Protein AF-A0A0E2BBU1-F1 (afdb_monomer_lite)

Structure (mmCIF, N/CA/C/O backbone):
data_AF-A0A0E2BBU1-F1
#
_entry.id   AF-A0A0E2BBU1-F1
#
loop_
_atom_site.group_PDB
_atom_site.id
_atom_site.type_symbol
_atom_site.label_atom_id
_atom_site.label_alt_id
_atom_site.label_comp_id
_atom_site.label_asym_id
_atom_site.label_entity_id
_atom_site.label_seq_id
_atom_site.pdbx_PDB_ins_code
_atom_site.Cartn_x
_atom_site.Cartn_y
_atom_site.Cartn_z
_atom_site.occupancy
_atom_site.B_iso_or_equiv
_atom_site.auth_seq_id
_atom_site.auth_comp_id
_atom_site.auth_asym_id
_atom_site.auth_atom_id
_atom_site.pdbx_PDB_model_num
ATOM 1 N N . MET A 1 1 ? -19.011 -12.569 26.880 1.00 62.16 1 MET A N 1
ATOM 2 C CA . MET A 1 1 ? -18.993 -12.299 25.418 1.00 62.16 1 MET A CA 1
ATOM 3 C C . MET A 1 1 ? -19.139 -10.822 25.036 1.00 62.16 1 MET A C 1
ATOM 5 O O . MET A 1 1 ? -18.422 -10.393 24.141 1.00 62.16 1 MET A O 1
ATOM 9 N N . ASN A 1 2 ? -20.000 -10.023 25.680 1.00 80.44 2 ASN A N 1
ATOM 10 C CA . ASN A 1 2 ? -20.219 -8.618 25.273 1.00 80.44 2 ASN A CA 1
ATOM 11 C C . ASN A 1 2 ? -19.007 -7.694 25.471 1.00 80.44 2 ASN A C 1
ATOM 13 O O . ASN A 1 2 ? -18.760 -6.833 24.634 1.00 80.44 2 ASN A O 1
ATOM 17 N N . PHE A 1 3 ? -18.219 -7.900 26.528 1.00 85.81 3 PHE A N 1
ATOM 18 C CA . PHE A 1 3 ? -17.031 -7.085 26.804 1.00 85.81 3 PHE A CA 1
ATOM 19 C C . PHE A 1 3 ? -15.941 -7.233 25.728 1.00 85.81 3 PHE A C 1
ATOM 21 O O . PHE A 1 3 ? -15.393 -6.241 25.261 1.00 85.81 3 PHE A O 1
ATOM 28 N N . ILE A 1 4 ? -15.708 -8.463 25.257 1.00 88.19 4 ILE A N 1
ATOM 29 C CA . ILE A 1 4 ? -14.735 -8.766 24.194 1.00 88.19 4 ILE A CA 1
ATOM 30 C C . ILE A 1 4 ? -15.121 -8.057 22.891 1.00 88.19 4 ILE A C 1
ATOM 32 O O . ILE A 1 4 ? -14.288 -7.403 22.275 1.00 88.19 4 ILE A O 1
ATOM 36 N N . LYS A 1 5 ? -16.404 -8.113 22.505 1.00 82.69 5 LYS A N 1
ATOM 37 C CA . LYS A 1 5 ? -16.907 -7.384 21.329 1.00 82.69 5 LYS A CA 1
ATOM 38 C C . LYS A 1 5 ? -16.695 -5.874 21.470 1.00 82.69 5 LYS A C 1
ATOM 40 O O . LYS A 1 5 ? -16.309 -5.220 20.509 1.00 82.69 5 LYS A O 1
ATOM 45 N N . ARG A 1 6 ? -16.895 -5.330 22.674 1.00 88.62 6 ARG A N 1
ATOM 46 C CA . ARG A 1 6 ? -16.718 -3.901 22.971 1.00 88.62 6 ARG A CA 1
ATOM 47 C C . ARG A 1 6 ? -15.265 -3.431 22.872 1.00 88.62 6 ARG A C 1
ATOM 49 O O . ARG A 1 6 ? -15.051 -2.270 22.559 1.00 88.62 6 ARG A O 1
ATOM 56 N N . LEU A 1 7 ? -14.298 -4.317 23.117 1.00 93.38 7 LEU A N 1
ATOM 57 C CA . LEU A 1 7 ? -12.866 -4.046 22.944 1.00 93.38 7 LEU A CA 1
ATOM 58 C C . LEU A 1 7 ? -12.372 -4.294 21.514 1.00 93.38 7 LEU A C 1
ATOM 60 O O . LEU A 1 7 ? -11.477 -3.595 21.050 1.00 93.38 7 LEU A O 1
ATOM 64 N N . LEU A 1 8 ? -12.969 -5.248 20.798 1.00 95.25 8 LEU A N 1
ATOM 65 C CA . LEU A 1 8 ? -12.579 -5.576 19.426 1.00 95.25 8 LEU A CA 1
ATOM 66 C C . LEU A 1 8 ? -12.787 -4.412 18.457 1.00 95.25 8 LEU A C 1
ATOM 68 O O . LEU A 1 8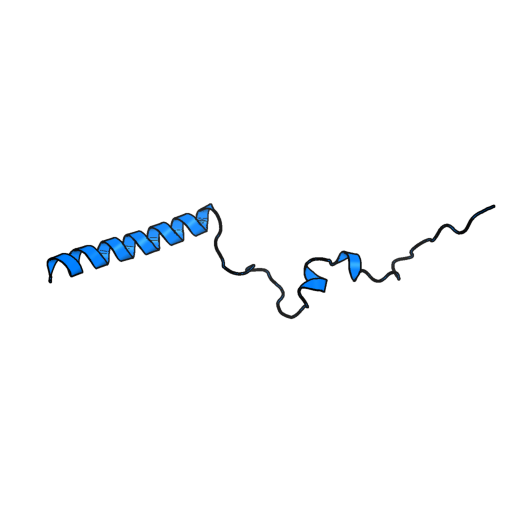 ? -11.904 -4.139 17.654 1.00 95.25 8 LEU A O 1
ATOM 72 N N . TYR A 1 9 ? -13.917 -3.707 18.540 1.00 92.62 9 TYR A N 1
ATOM 73 C CA . TYR A 1 9 ? -14.194 -2.577 17.648 1.00 92.62 9 TYR A CA 1
ATOM 74 C C . TYR A 1 9 ? -13.179 -1.426 17.764 1.00 92.62 9 TYR A C 1
ATOM 76 O O . TYR A 1 9 ? -12.617 -1.048 16.738 1.00 92.62 9 TYR A O 1
ATOM 84 N N . PRO A 1 10 ? -12.882 -0.873 18.956 1.00 95.31 10 PRO A N 1
ATOM 85 C CA . PRO A 1 10 ? -11.874 0.175 19.072 1.00 95.31 10 PRO A CA 1
ATOM 86 C C . PRO A 1 10 ? -10.472 -0.332 18.718 1.00 95.31 10 PRO A C 1
ATOM 88 O O . PRO A 1 10 ? -9.731 0.392 18.064 1.00 95.31 10 PRO A O 1
ATOM 91 N N . ALA A 1 11 ? -10.120 -1.574 19.070 1.00 96.94 11 ALA A N 1
ATOM 92 C CA . ALA A 1 11 ? -8.837 -2.158 18.674 1.00 96.94 11 ALA A CA 1
ATOM 93 C C . ALA A 1 11 ? -8.704 -2.281 17.147 1.00 96.94 11 ALA A C 1
ATOM 95 O O . ALA A 1 11 ? -7.657 -1.966 16.592 1.00 96.94 11 ALA A O 1
ATOM 96 N N . TYR A 1 12 ? -9.774 -2.684 16.460 1.00 96.06 12 TYR A N 1
ATOM 97 C CA . TY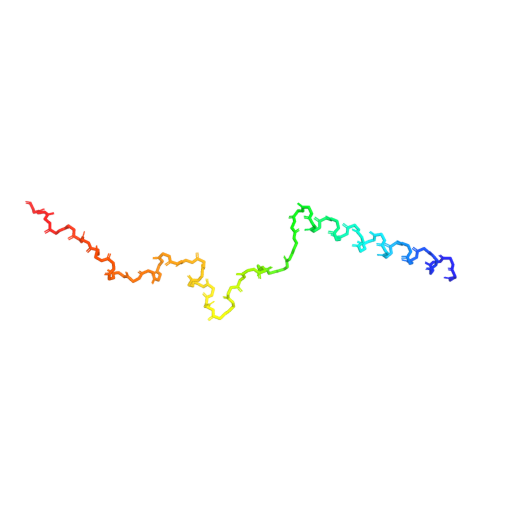R A 1 12 ? -9.819 -2.768 15.002 1.00 96.06 12 TYR A CA 1
ATOM 98 C C . TYR A 1 12 ? -9.657 -1.395 14.342 1.00 96.06 12 TYR A C 1
ATOM 100 O O . TYR A 1 12 ? -8.833 -1.238 13.444 1.00 96.06 12 TYR A O 1
ATOM 108 N N . VAL A 1 13 ? -10.387 -0.384 14.825 1.00 96.69 13 VAL A N 1
ATOM 109 C CA . VAL A 1 13 ? -10.285 0.992 14.311 1.00 96.69 13 VAL A CA 1
ATOM 110 C C . VAL A 1 13 ? -8.884 1.560 14.537 1.00 96.69 13 VAL A C 1
ATOM 112 O O . VAL A 1 13 ? -8.302 2.119 13.611 1.00 96.69 13 VAL A O 1
ATOM 115 N N . LEU A 1 14 ? -8.315 1.376 15.733 1.00 98.00 14 LEU A N 1
ATOM 116 C CA . LEU A 1 14 ? -6.941 1.785 16.033 1.00 98.00 14 LEU A CA 1
ATOM 117 C C . LEU A 1 14 ? -5.924 1.050 15.156 1.00 98.00 14 LEU A C 1
ATOM 119 O O . LEU A 1 14 ? -4.972 1.667 14.689 1.00 98.00 14 LEU A O 1
ATOM 123 N N . GLY A 1 15 ? -6.143 -0.239 14.891 1.00 97.56 15 GLY A N 1
ATOM 124 C CA . GLY A 1 15 ? -5.309 -1.029 13.988 1.00 97.56 15 GLY A CA 1
ATOM 125 C C . GLY A 1 15 ? -5.310 -0.475 12.563 1.00 97.56 15 GLY A C 1
ATOM 126 O O . GLY A 1 15 ? -4.243 -0.255 11.994 1.00 97.56 15 GLY A O 1
ATOM 127 N N . ILE A 1 16 ? -6.489 -0.179 12.009 1.00 97.12 16 ILE A N 1
ATOM 128 C CA . ILE A 1 16 ? -6.615 0.416 10.669 1.00 97.12 16 ILE A CA 1
ATOM 129 C C . ILE A 1 16 ? -5.986 1.808 10.621 1.00 97.12 16 ILE A C 1
ATOM 131 O O . ILE A 1 16 ? -5.198 2.090 9.721 1.00 97.12 16 ILE A O 1
ATOM 135 N N . ALA A 1 17 ? -6.313 2.676 11.580 1.00 97.69 17 ALA A N 1
ATOM 136 C CA . ALA A 1 17 ? -5.796 4.039 11.620 1.00 97.69 17 ALA A CA 1
ATOM 137 C C . ALA A 1 17 ? -4.269 4.059 11.772 1.00 97.69 17 ALA A C 1
ATOM 139 O O . ALA A 1 17 ? -3.588 4.811 11.075 1.00 97.69 17 ALA A O 1
ATOM 140 N N . GLY A 1 18 ? -3.722 3.204 12.639 1.00 96.88 18 GLY A N 1
ATOM 141 C CA . GLY A 1 18 ? -2.282 3.045 12.819 1.00 96.88 18 GLY A CA 1
ATOM 142 C C . GLY A 1 18 ? -1.592 2.536 11.555 1.00 96.88 18 GLY A C 1
ATOM 143 O O . GLY A 1 18 ? -0.584 3.107 11.147 1.00 96.88 18 GLY A O 1
ATOM 144 N N . TYR A 1 19 ? -2.166 1.527 10.893 1.00 95.06 19 TYR A N 1
ATOM 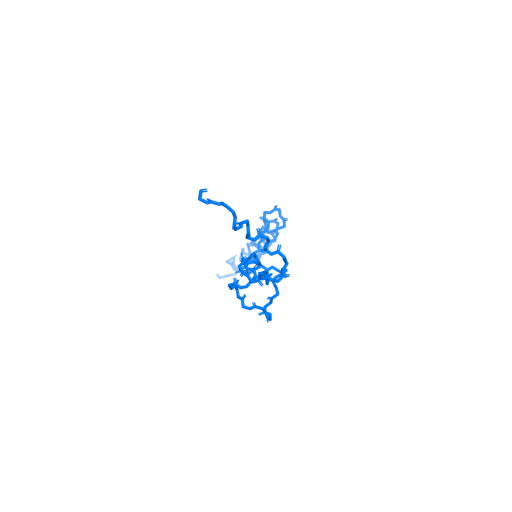145 C CA . TYR A 1 19 ? -1.638 1.015 9.629 1.00 95.06 19 TYR A CA 1
ATOM 146 C C . TYR A 1 19 ? -1.628 2.092 8.538 1.00 95.06 19 TYR A C 1
ATOM 148 O O . TYR A 1 19 ? -0.585 2.339 7.940 1.00 95.06 19 TYR A O 1
ATOM 156 N N . LEU A 1 20 ? -2.746 2.796 8.335 1.00 94.56 20 LEU A N 1
ATOM 157 C CA . LEU A 1 20 ? -2.840 3.892 7.365 1.00 94.56 20 LEU A CA 1
ATOM 158 C C . LEU A 1 20 ? -1.822 4.996 7.651 1.00 94.56 20 LEU A C 1
ATOM 160 O O . LEU A 1 20 ? -1.124 5.435 6.739 1.00 94.56 20 LEU A O 1
ATOM 164 N N . THR A 1 21 ? -1.694 5.396 8.917 1.00 96.38 21 THR A N 1
ATOM 165 C CA . THR A 1 21 ? -0.716 6.403 9.346 1.00 96.38 21 THR A CA 1
ATOM 166 C C . THR A 1 21 ? 0.701 5.945 9.009 1.00 96.38 21 THR A C 1
ATOM 168 O O . THR A 1 21 ? 1.443 6.673 8.360 1.00 96.38 21 THR A O 1
ATOM 171 N N . TYR A 1 22 ? 1.061 4.710 9.362 1.00 95.44 22 TYR A N 1
ATOM 172 C CA . TYR A 1 22 ? 2.368 4.139 9.046 1.00 95.44 22 TYR A CA 1
ATOM 173 C C . TYR A 1 22 ? 2.643 4.128 7.535 1.00 95.44 22 TYR A C 1
ATOM 175 O O . TYR A 1 22 ? 3.676 4.632 7.100 1.00 95.44 22 TYR A O 1
ATOM 183 N N . THR A 1 23 ? 1.699 3.635 6.728 1.00 93.00 23 THR A N 1
ATOM 184 C CA . THR A 1 23 ? 1.853 3.594 5.264 1.00 93.00 23 THR A CA 1
ATOM 185 C C . THR A 1 23 ? 1.926 4.980 4.626 1.00 93.00 23 THR A C 1
ATOM 187 O O . THR A 1 23 ? 2.565 5.138 3.592 1.00 93.00 23 THR A O 1
ATOM 190 N N . ASN A 1 24 ? 1.312 5.995 5.241 1.00 91.69 24 ASN A N 1
ATOM 191 C CA . ASN A 1 24 ? 1.385 7.373 4.766 1.00 91.69 24 ASN A CA 1
ATOM 192 C C . ASN A 1 24 ? 2.784 7.976 4.974 1.00 91.69 24 ASN A C 1
ATOM 194 O O . ASN A 1 24 ? 3.291 8.651 4.085 1.00 91.69 24 ASN A O 1
ATOM 198 N N . PHE A 1 25 ? 3.420 7.698 6.118 1.00 93.19 25 PHE A N 1
ATOM 199 C CA . PHE A 1 25 ? 4.743 8.241 6.444 1.00 93.19 25 PHE A CA 1
ATOM 200 C C . PHE A 1 25 ? 5.905 7.460 5.828 1.00 93.19 25 PHE A C 1
ATOM 202 O O . PHE A 1 25 ? 6.897 8.061 5.425 1.00 93.19 25 PHE A O 1
ATOM 209 N N . TYR A 1 26 ? 5.806 6.134 5.778 1.00 90.81 26 TYR A N 1
ATOM 210 C CA . TYR A 1 26 ? 6.918 5.262 5.382 1.00 90.81 26 TYR A CA 1
ATOM 211 C C . TYR A 1 26 ? 6.724 4.616 4.009 1.00 90.81 26 TYR A C 1
ATOM 213 O O . TYR A 1 26 ? 7.591 3.875 3.549 1.00 90.81 26 TYR A O 1
ATOM 221 N N . GLY A 1 27 ? 5.603 4.903 3.346 1.00 83.00 27 GLY A N 1
ATOM 222 C CA . GLY A 1 27 ? 5.167 4.157 2.176 1.00 83.00 27 GLY A CA 1
ATOM 223 C C . GLY A 1 27 ? 4.589 2.793 2.558 1.00 83.00 27 GLY A C 1
ATOM 224 O O . GLY A 1 27 ? 4.748 2.284 3.670 1.00 83.00 27 GLY A O 1
ATOM 225 N N . GLY A 1 28 ? 3.867 2.192 1.622 1.00 79.50 28 GLY A N 1
ATOM 226 C CA . GLY A 1 28 ? 3.262 0.882 1.800 1.00 79.50 28 GLY A CA 1
ATOM 227 C C . GLY A 1 28 ? 2.670 0.381 0.493 1.00 79.50 28 GLY A C 1
ATOM 228 O O . GLY A 1 28 ? 2.109 1.153 -0.277 1.00 79.50 28 GLY A O 1
ATOM 229 N N . GLY A 1 29 ? 2.809 -0.915 0.245 1.00 76.88 29 GLY A N 1
ATOM 230 C CA . GLY A 1 29 ? 2.339 -1.559 -0.975 1.00 76.88 29 GLY A CA 1
ATOM 231 C C . GLY A 1 29 ? 3.045 -2.894 -1.162 1.00 76.88 29 GLY A C 1
ATOM 232 O O . GLY A 1 29 ? 4.227 -3.024 -0.862 1.00 76.88 29 GLY A O 1
ATOM 233 N N . SER A 1 30 ? 2.318 -3.911 -1.618 1.00 75.00 30 SER A N 1
ATOM 234 C CA . SER A 1 30 ? 2.914 -5.191 -2.029 1.00 75.00 30 SER A CA 1
ATOM 235 C C . SER A 1 30 ? 3.459 -5.153 -3.461 1.00 75.00 30 SER A C 1
ATOM 237 O O . SER A 1 30 ? 4.111 -6.102 -3.893 1.00 75.00 30 SER A O 1
ATOM 239 N N . LYS A 1 31 ? 3.168 -4.072 -4.191 1.00 75.56 31 LYS A N 1
ATOM 240 C CA . LYS A 1 31 ? 3.566 -3.801 -5.570 1.00 75.56 31 LYS A CA 1
ATOM 241 C C . LYS A 1 31 ? 3.872 -2.316 -5.741 1.00 75.56 31 LYS A C 1
ATOM 243 O O . LYS A 1 31 ? 3.350 -1.490 -4.988 1.00 75.56 31 LYS A O 1
ATOM 248 N N . ASP A 1 32 ? 4.666 -2.008 -6.757 1.00 77.94 32 ASP A N 1
ATOM 249 C CA . ASP A 1 32 ? 4.966 -0.642 -7.162 1.00 77.94 32 ASP A CA 1
ATOM 250 C C . ASP A 1 32 ? 3.715 -0.005 -7.784 1.00 77.94 32 ASP A C 1
ATOM 252 O O . ASP A 1 32 ? 3.130 -0.530 -8.731 1.00 77.94 32 ASP A O 1
ATOM 256 N N . VAL A 1 33 ? 3.272 1.123 -7.226 1.00 75.25 33 VAL A N 1
ATOM 257 C CA . VAL A 1 33 ? 2.008 1.775 -7.624 1.00 75.25 33 VAL A CA 1
ATOM 258 C C . VAL A 1 33 ? 2.101 2.382 -9.030 1.00 75.25 33 VAL A C 1
ATOM 260 O O . VAL A 1 33 ? 1.110 2.421 -9.754 1.00 75.25 33 VAL A O 1
ATOM 263 N N . ASP A 1 34 ? 3.307 2.783 -9.436 1.00 75.62 34 ASP A N 1
ATOM 264 C CA . ASP A 1 34 ? 3.604 3.382 -10.744 1.00 75.62 34 ASP A CA 1
ATOM 265 C C . ASP A 1 34 ? 4.151 2.353 -11.757 1.00 75.62 34 ASP A C 1
ATOM 267 O O . ASP A 1 34 ? 4.748 2.701 -12.781 1.00 75.62 34 ASP A O 1
ATOM 271 N N . GLU A 1 35 ? 3.985 1.059 -11.475 1.00 79.81 35 GLU A N 1
ATOM 272 C CA . GLU A 1 35 ? 4.451 -0.017 -12.342 1.00 79.81 35 GLU A CA 1
ATOM 273 C C . GLU A 1 35 ? 3.646 -0.101 -13.644 1.00 79.81 35 GLU A C 1
ATOM 275 O O . GLU A 1 35 ? 2.437 -0.327 -13.655 1.00 79.81 35 GLU A O 1
ATOM 280 N N . VAL A 1 36 ? 4.340 -0.025 -14.783 1.00 81.75 36 VAL A N 1
ATOM 281 C CA . VAL A 1 36 ? 3.751 -0.362 -16.085 1.00 81.75 36 VAL A CA 1
ATOM 282 C C . VAL A 1 36 ? 3.717 -1.887 -16.235 1.00 81.75 36 VAL A C 1
ATOM 284 O O . VAL A 1 36 ? 4.711 -2.505 -16.628 1.00 81.75 36 VAL A O 1
ATOM 287 N N . GLU A 1 37 ? 2.569 -2.500 -15.927 1.00 83.50 37 GLU A N 1
ATOM 288 C CA . GLU A 1 37 ? 2.389 -3.965 -15.963 1.00 83.50 37 GLU A CA 1
ATOM 289 C C . GLU A 1 37 ? 2.430 -4.553 -17.389 1.00 83.50 37 GLU A C 1
ATOM 291 O O . GLU A 1 37 ? 2.801 -5.710 -17.575 1.00 83.50 37 GLU A O 1
ATOM 296 N N . ASN A 1 38 ? 2.129 -3.751 -18.417 1.00 86.50 38 ASN A N 1
ATOM 297 C CA . ASN A 1 38 ? 2.124 -4.192 -19.822 1.00 86.50 38 ASN A CA 1
ATOM 298 C C . ASN A 1 38 ? 3.528 -4.380 -20.430 1.00 86.50 38 ASN A C 1
ATOM 300 O O . ASN A 1 38 ? 3.652 -4.708 -21.610 1.00 86.50 38 ASN A O 1
ATOM 304 N N . VAL A 1 39 ? 4.589 -4.158 -19.651 1.00 81.31 39 VAL A N 1
ATOM 305 C CA . VAL A 1 39 ? 5.980 -4.329 -20.078 1.00 81.31 39 VAL A CA 1
ATOM 306 C C . VAL A 1 39 ? 6.636 -5.407 -19.210 1.00 81.31 39 VAL A C 1
ATOM 308 O O . VAL A 1 39 ? 6.559 -5.320 -17.979 1.00 81.31 39 VAL A O 1
ATOM 311 N N . PRO A 1 40 ? 7.317 -6.407 -19.810 1.00 84.50 40 PRO A N 1
ATOM 312 C CA . PRO A 1 40 ? 8.029 -7.427 -19.051 1.00 84.50 40 PRO A CA 1
ATOM 313 C C . PRO A 1 40 ? 8.967 -6.809 -18.013 1.00 84.50 40 PRO A C 1
ATOM 315 O O . PRO A 1 40 ? 9.713 -5.876 -18.317 1.00 84.50 40 PRO A O 1
ATOM 318 N N . LYS A 1 41 ? 8.966 -7.366 -16.796 1.00 81.12 41 LYS A N 1
ATOM 319 C CA . LYS A 1 41 ? 9.774 -6.876 -15.666 1.00 81.12 41 LYS A CA 1
ATOM 320 C C . LYS A 1 41 ? 11.248 -6.678 -16.036 1.00 81.12 41 LYS A C 1
ATOM 322 O O . LYS A 1 41 ? 11.836 -5.656 -15.699 1.00 81.12 41 LYS A O 1
ATOM 327 N N . THR A 1 42 ? 11.805 -7.606 -16.816 1.00 80.56 42 THR A N 1
ATOM 328 C CA . THR A 1 42 ? 13.197 -7.555 -17.289 1.00 80.56 42 THR A CA 1
ATOM 329 C C . THR A 1 42 ? 13.505 -6.313 -18.124 1.00 80.56 42 THR A C 1
ATOM 331 O O . THR A 1 42 ? 14.617 -5.803 -18.056 1.00 80.56 42 THR A O 1
ATOM 334 N N . VAL A 1 43 ? 12.534 -5.809 -18.892 1.00 77.12 43 VAL A N 1
ATOM 335 C CA . VAL A 1 43 ? 12.669 -4.594 -19.710 1.00 77.12 43 VAL A CA 1
ATOM 336 C C . VAL A 1 43 ? 12.571 -3.340 -18.848 1.00 77.12 43 VAL A C 1
ATOM 338 O O . VAL A 1 43 ? 13.358 -2.412 -19.021 1.00 77.12 43 VAL A O 1
ATOM 341 N N . ARG A 1 44 ? 11.633 -3.321 -17.898 1.00 78.50 44 ARG A N 1
ATOM 342 C CA . ARG A 1 44 ? 11.368 -2.174 -17.021 1.00 78.50 44 ARG A CA 1
ATOM 343 C C . ARG A 1 44 ? 12.480 -1.915 -16.008 1.00 78.50 44 ARG A C 1
ATOM 345 O O . ARG A 1 44 ? 12.852 -0.765 -15.812 1.00 78.50 44 ARG A O 1
ATOM 352 N N . GLU A 1 45 ? 13.018 -2.963 -15.390 1.00 81.00 45 GLU A N 1
ATOM 353 C CA . GLU A 1 45 ? 14.099 -2.836 -14.400 1.00 81.00 45 GLU A CA 1
ATOM 354 C C . GLU A 1 45 ? 15.475 -2.634 -15.045 1.00 81.00 45 GLU A C 1
ATOM 356 O O . GLU A 1 45 ? 16.423 -2.228 -14.376 1.00 81.00 45 GLU A O 1
ATOM 361 N N . ASN A 1 46 ? 15.598 -2.896 -16.349 1.00 79.00 46 ASN A N 1
ATOM 362 C CA . ASN A 1 46 ? 16.852 -2.747 -17.072 1.00 79.00 46 ASN A CA 1
ATOM 363 C C . ASN A 1 46 ? 16.665 -2.066 -18.439 1.00 79.00 46 ASN A C 1
ATOM 365 O O . ASN A 1 46 ? 16.966 -2.652 -19.487 1.00 79.00 46 ASN A O 1
ATOM 369 N N . PRO A 1 47 ? 16.207 -0.801 -18.456 1.00 66.81 47 PRO A N 1
ATOM 370 C CA . PRO A 1 47 ? 15.949 -0.077 -19.699 1.00 66.81 47 PRO A CA 1
ATOM 371 C C . PRO A 1 47 ? 17.223 0.101 -20.540 1.00 66.81 47 PRO A C 1
ATOM 373 O O . PRO A 1 47 ? 17.153 0.239 -21.759 1.00 66.81 47 PRO A O 1
ATOM 376 N N . GLY A 1 48 ? 18.401 0.059 -19.904 1.00 67.62 48 GLY A N 1
ATOM 377 C CA . GLY A 1 48 ? 19.701 0.160 -20.565 1.00 67.62 48 GLY A CA 1
ATOM 378 C C . GLY A 1 48 ? 20.061 -1.047 -21.436 1.00 67.62 48 GLY A C 1
ATOM 379 O O . GLY A 1 48 ? 20.719 -0.860 -22.456 1.00 67.62 48 GLY A O 1
ATOM 380 N N . VAL A 1 49 ? 19.606 -2.259 -21.092 1.00 66.88 49 VAL A N 1
ATOM 381 C CA . VAL A 1 49 ? 19.879 -3.475 -21.887 1.00 66.88 49 VAL A CA 1
ATOM 382 C C . VAL A 1 49 ? 19.019 -3.555 -23.145 1.00 66.88 49 VAL A C 1
ATOM 384 O O . VAL A 1 49 ? 19.481 -4.051 -24.168 1.00 66.88 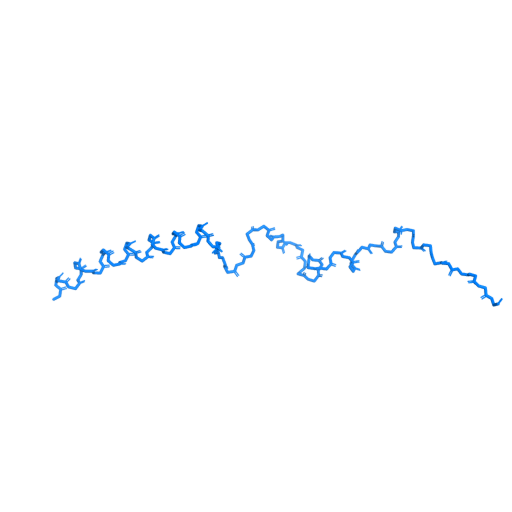49 VAL A O 1
ATOM 387 N N . TYR A 1 50 ? 17.798 -3.019 -23.104 1.00 62.75 50 TYR A N 1
ATOM 388 C CA . TYR A 1 50 ? 16.917 -2.946 -24.275 1.00 62.75 50 TYR A CA 1
ATOM 389 C C . TYR A 1 50 ? 17.058 -1.637 -25.050 1.00 62.75 50 TYR A C 1
ATOM 391 O O . TYR A 1 50 ? 16.386 -1.448 -26.065 1.00 62.75 50 TYR A O 1
ATOM 399 N N . ARG A 1 51 ? 17.945 -0.734 -24.608 1.00 65.06 51 ARG A N 1
ATOM 400 C CA . ARG A 1 51 ? 18.326 0.425 -25.408 1.00 65.06 51 ARG A CA 1
ATOM 401 C C . ARG A 1 51 ? 18.932 -0.094 -26.702 1.00 65.06 51 ARG A C 1
ATOM 403 O O . ARG A 1 51 ? 19.998 -0.706 -26.702 1.00 65.06 51 ARG A O 1
ATOM 410 N N . SER A 1 52 ? 18.252 0.168 -27.809 1.00 61.31 52 SER A N 1
ATOM 411 C CA . SER A 1 52 ? 18.702 -0.277 -29.116 1.00 61.31 52 SER A CA 1
ATOM 412 C C . SER A 1 52 ? 20.133 0.211 -29.366 1.00 61.31 52 SER A C 1
ATOM 414 O O . SER A 1 52 ? 20.410 1.410 -29.285 1.00 61.31 52 SER A O 1
ATOM 416 N N . HIS A 1 53 ? 21.042 -0.699 -29.729 1.00 59.12 53 HIS A N 1
ATOM 417 C CA . HIS A 1 53 ? 22.423 -0.371 -30.121 1.00 59.12 53 HIS A CA 1
ATOM 418 C C . HIS A 1 53 ? 22.514 0.560 -31.353 1.00 59.12 53 HIS A C 1
ATOM 420 O O . HIS A 1 53 ? 23.606 0.956 -31.754 1.00 59.12 53 HIS A O 1
ATOM 426 N N . TYR A 1 54 ? 21.373 0.937 -31.940 1.00 53.97 54 TYR A N 1
ATOM 427 C CA . TYR A 1 54 ? 21.245 1.893 -33.039 1.00 53.97 54 TYR A CA 1
ATOM 42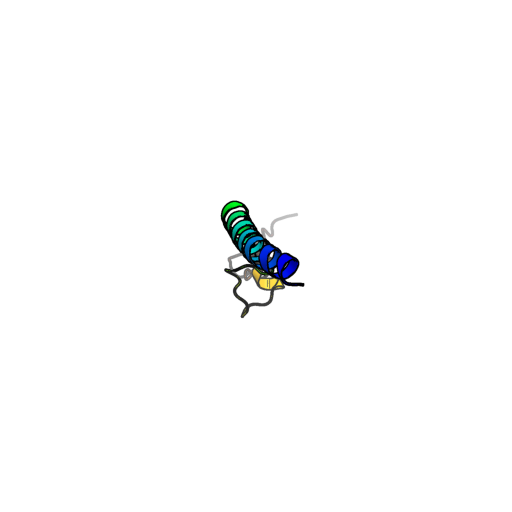8 C C . TYR A 1 54 ? 21.421 3.360 -32.623 1.00 53.97 54 TYR A C 1
ATOM 430 O O . TYR A 1 54 ? 21.497 4.223 -33.493 1.00 53.97 54 TYR A O 1
ATOM 438 N N . ALA A 1 55 ? 21.539 3.669 -31.328 1.00 55.34 55 ALA A N 1
ATOM 439 C CA . ALA A 1 55 ? 22.069 4.958 -30.890 1.00 55.34 55 ALA A CA 1
ATOM 440 C C . ALA A 1 55 ? 23.590 4.979 -31.122 1.00 55.34 55 ALA A C 1
ATOM 442 O O . ALA A 1 55 ? 24.346 4.842 -30.168 1.00 55.34 55 ALA A O 1
ATOM 443 N N . ASN A 1 56 ? 24.007 5.049 -32.396 1.00 58.56 56 ASN A N 1
ATOM 444 C CA . ASN A 1 56 ? 25.384 5.210 -32.878 1.00 58.56 56 ASN A CA 1
ATOM 445 C C . ASN A 1 56 ? 26.451 4.759 -31.868 1.00 58.56 56 ASN A C 1
ATOM 447 O O . ASN A 1 56 ? 27.155 5.577 -31.276 1.00 58.56 56 ASN A O 1
ATOM 451 N N . PHE A 1 57 ? 26.574 3.446 -31.656 1.00 57.62 57 PHE A N 1
ATOM 452 C CA . PHE A 1 57 ? 27.729 2.912 -30.948 1.00 57.62 57 PHE A CA 1
ATOM 453 C C . PHE A 1 57 ? 28.940 3.096 -31.871 1.00 57.62 57 PHE A C 1
ATOM 455 O O . PHE A 1 57 ? 29.216 2.251 -32.723 1.00 57.62 57 PHE A O 1
ATOM 462 N N . MET A 1 58 ? 29.646 4.221 -31.740 1.00 60.44 58 MET A N 1
ATOM 463 C CA . MET A 1 58 ? 30.950 4.415 -32.366 1.00 60.44 58 MET A CA 1
ATOM 464 C C . MET A 1 58 ? 31.927 3.425 -31.723 1.00 60.44 58 MET A C 1
ATOM 466 O O . MET A 1 58 ? 32.618 3.746 -30.759 1.00 60.44 58 MET A O 1
ATOM 470 N N . ARG A 1 59 ? 31.965 2.183 -32.225 1.00 62.66 59 ARG A N 1
ATOM 471 C CA . ARG A 1 59 ? 33.089 1.285 -31.955 1.00 62.66 59 ARG A CA 1
ATOM 472 C C . ARG A 1 59 ? 34.305 1.940 -32.590 1.00 62.66 59 ARG A C 1
ATOM 474 O O . ARG A 1 59 ? 34.436 1.937 -33.809 1.00 62.66 59 ARG A O 1
ATOM 481 N N . TYR A 1 60 ? 35.172 2.525 -31.772 1.00 65.62 60 TYR A N 1
ATOM 482 C CA . TYR A 1 60 ? 36.511 2.881 -32.214 1.00 65.62 60 TYR A CA 1
ATOM 483 C C . TYR A 1 60 ? 37.205 1.600 -32.707 1.00 65.62 60 TYR A C 1
ATOM 485 O O . TYR A 1 60 ? 37.357 0.645 -31.946 1.00 65.62 60 TYR A O 1
ATOM 493 N N . SER A 1 61 ? 37.552 1.559 -33.997 1.00 66.56 61 SER A N 1
ATOM 494 C CA . SER A 1 61 ? 38.167 0.410 -34.677 1.00 66.56 61 SER A CA 1
ATOM 495 C C . SER A 1 61 ? 39.586 0.712 -35.188 1.00 66.56 61 SER A C 1
ATOM 497 O O . SER A 1 61 ? 39.966 0.239 -36.258 1.00 66.56 61 SER A O 1
ATOM 499 N N . GLY A 1 62 ? 40.363 1.531 -34.473 1.00 66.25 62 GLY A N 1
ATOM 500 C CA . GLY A 1 62 ? 41.804 1.718 -34.715 1.00 66.25 62 GLY A CA 1
ATOM 501 C C . GLY A 1 62 ? 42.604 1.227 -33.505 1.00 66.25 62 GLY A C 1
ATOM 502 O O . GLY A 1 62 ? 42.081 1.210 -32.403 1.00 66.25 62 GLY A O 1
ATOM 503 N N . GLY A 1 63 ? 43.852 0.786 -33.566 1.00 65.00 63 GLY A N 1
ATOM 504 C CA . GLY A 1 63 ? 44.759 0.396 -34.641 1.00 65.00 63 GLY A CA 1
ATOM 505 C C . GLY A 1 63 ? 45.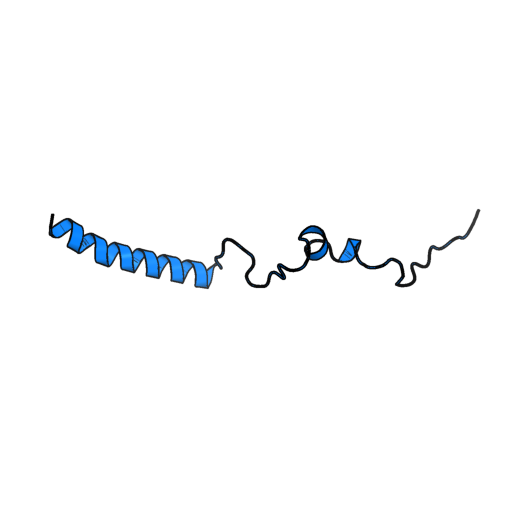705 -0.670 -34.050 1.00 65.00 63 GLY A C 1
ATOM 506 O O . GLY A 1 63 ? 45.625 -0.956 -32.852 1.00 65.00 63 GLY A O 1
ATOM 507 N N . LYS A 1 64 ? 46.553 -1.287 -34.878 1.00 48.06 64 LYS A N 1
ATOM 508 C CA . LYS A 1 64 ? 47.710 -2.056 -34.388 1.00 48.06 64 LYS A CA 1
ATOM 509 C C . LYS A 1 64 ? 48.891 -1.125 -34.167 1.00 48.06 64 LYS A C 1
ATOM 511 O O . LYS A 1 64 ? 49.009 -0.175 -34.973 1.00 48.06 64 LYS A O 1
#

Radius of gyration: 26.05 Å; chains: 1; bounding box: 68×20×62 Å

Organism: NCBI:txid1049984

Sequence (64 aa):
MNFIKRLLYPAYVLGIAGYLTYTNFYGGGSKDVDEVENVPKTVRENPGVYRSHYANFMRYSGGK

Foldseek 3Di:
DVVVVVVVVVVVVCVVVVVVVCCVVPNDDPDDPPDPPVDPPVCVVCVPVVPPPVPPPPPPPDDD

pLDDT: mean 79.6, std 13.66, range [48.06, 98.0]

Secondary structure (DSSP, 8-state):
-HHHHHHHHHHHHHHHHHHHHHHHHH---SS-TT--TTS-HHHHS-TTTSS-TTTT--------